Protein AF-A0A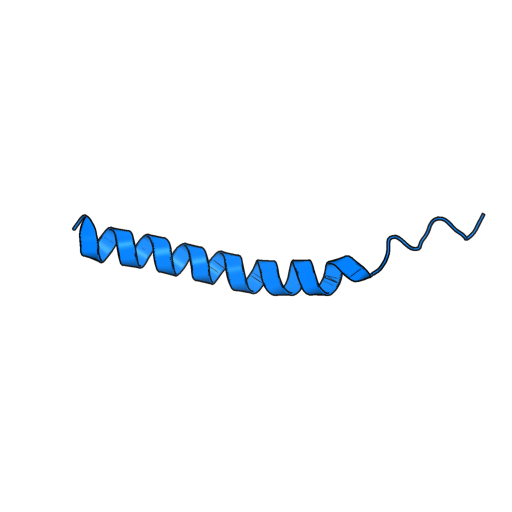AV0LLJ9-F1 (afdb_monomer_lite)

Foldseek 3Di:
DPPPPCPPPVCPVVVVVCVVVVVVVVVVVVVCCVVPPD

Secondary structure (DSSP, 8-state):
--SSS---GGGHHHHHHHHHHHHHHHHHHHHHHHHHH-

Structure (mmCIF, N/CA/C/O backbone):
data_AF-A0AAV0LLJ9-F1
#
_entry.id   AF-A0AAV0LLJ9-F1
#
loop_
_atom_site.group_PDB
_atom_site.id
_atom_site.type_symbol
_atom_site.label_atom_id
_atom_site.label_alt_id
_atom_site.label_comp_id
_atom_site.label_asym_id
_atom_site.label_entity_id
_atom_site.label_seq_id
_atom_site.pdbx_PDB_ins_code
_atom_site.Cartn_x
_atom_site.Cartn_y
_atom_site.Cartn_z
_atom_site.occupancy
_atom_site.B_iso_or_equiv
_atom_site.auth_seq_id
_atom_site.auth_comp_id
_atom_site.auth_asym_id
_atom_site.auth_atom_id
_atom_site.pdbx_PDB_model_num
ATOM 1 N N . MET A 1 1 ? -21.742 9.060 32.461 1.00 55.69 1 MET A N 1
ATOM 2 C CA . MET A 1 1 ? -21.274 9.301 31.078 1.00 55.69 1 MET A CA 1
ATOM 3 C C . MET A 1 1 ? -20.366 8.151 30.670 1.00 55.69 1 MET A C 1
ATOM 5 O O . MET A 1 1 ? -19.172 8.205 30.914 1.00 55.69 1 MET A O 1
ATOM 9 N N . ALA A 1 2 ? -20.951 7.076 30.139 1.00 66.81 2 ALA A N 1
ATOM 10 C CA . ALA A 1 2 ? -20.239 5.861 29.722 1.00 66.81 2 ALA A CA 1
ATOM 11 C C . ALA A 1 2 ? -20.536 5.494 28.252 1.00 66.81 2 ALA A C 1
ATOM 13 O O . ALA A 1 2 ? -20.306 4.369 27.832 1.00 66.81 2 ALA A O 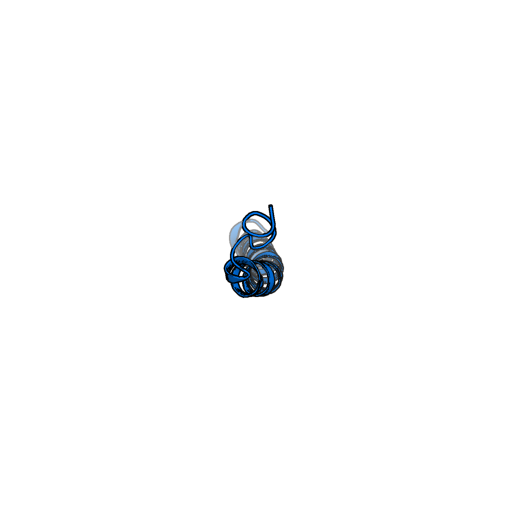1
ATOM 14 N N . GLU A 1 3 ? -21.033 6.450 27.461 1.00 61.38 3 GLU A N 1
ATOM 15 C CA . GLU A 1 3 ? -21.408 6.244 26.053 1.00 61.38 3 GLU A CA 1
ATOM 16 C C . GLU A 1 3 ? -20.378 6.778 25.049 1.00 61.38 3 GLU A C 1
ATOM 18 O O . GLU A 1 3 ? -20.540 6.594 23.851 1.00 61.38 3 GLU A O 1
ATOM 23 N N . TRP A 1 4 ? -19.297 7.423 25.501 1.00 63.97 4 TRP A N 1
ATOM 24 C CA . TRP A 1 4 ? -18.316 8.059 24.604 1.00 63.97 4 TRP A CA 1
ATOM 25 C C . TRP A 1 4 ? -17.003 7.280 24.431 1.00 63.97 4 TRP A C 1
ATOM 27 O O . TRP A 1 4 ? -16.129 7.716 23.692 1.00 63.97 4 TRP A O 1
ATOM 37 N N . SER A 1 5 ? -16.848 6.112 25.063 1.00 65.56 5 SER A N 1
ATOM 38 C CA . SER A 1 5 ? -15.647 5.259 24.924 1.00 65.56 5 SER A CA 1
ATOM 39 C C . SER A 1 5 ? -15.832 4.067 23.985 1.00 65.56 5 SER A C 1
ATOM 41 O O . SER A 1 5 ? -15.154 3.053 24.118 1.00 65.56 5 SER A O 1
ATOM 43 N N . LYS A 1 6 ? -16.719 4.185 22.996 1.00 63.22 6 LYS A N 1
ATOM 44 C CA . LYS A 1 6 ? -16.690 3.302 21.830 1.00 63.22 6 LYS A CA 1
ATOM 45 C C . LYS A 1 6 ? -16.656 4.139 20.562 1.00 63.22 6 LYS A C 1
ATOM 47 O O . LYS A 1 6 ? -17.662 4.300 19.880 1.00 63.22 6 LYS A O 1
ATOM 52 N N . ALA A 1 7 ? -15.473 4.662 20.232 1.00 69.12 7 ALA A N 1
ATOM 53 C CA . ALA A 1 7 ? -15.165 4.797 18.815 1.00 69.12 7 ALA A CA 1
ATOM 54 C C . ALA A 1 7 ? -15.290 3.378 18.248 1.00 69.12 7 ALA A C 1
ATOM 56 O O . ALA A 1 7 ? -14.676 2.479 18.829 1.00 69.12 7 ALA A O 1
ATOM 57 N N . PRO A 1 8 ? -16.128 3.145 17.226 1.00 65.75 8 PRO A N 1
ATOM 58 C CA . PRO A 1 8 ? -16.353 1.802 16.742 1.00 65.75 8 PRO A CA 1
ATOM 59 C C . PRO A 1 8 ? -14.993 1.199 16.407 1.00 65.75 8 PRO A C 1
ATOM 61 O O . PRO A 1 8 ? -14.237 1.718 15.585 1.00 65.75 8 PRO A O 1
ATOM 64 N N . ASP A 1 9 ? -14.711 0.078 17.052 1.00 60.88 9 ASP A N 1
ATOM 65 C CA . ASP A 1 9 ? -13.585 -0.841 16.871 1.00 60.88 9 ASP A CA 1
ATOM 66 C C . ASP A 1 9 ? -13.381 -1.265 15.388 1.00 60.88 9 ASP A C 1
ATOM 68 O O . ASP A 1 9 ? -12.379 -1.866 15.004 1.00 60.88 9 ASP A O 1
ATOM 72 N N . SER A 1 10 ? -14.289 -0.821 14.518 1.00 57.53 10 SER A N 1
ATOM 73 C CA . SER A 1 10 ? -14.355 -0.890 13.059 1.00 57.53 10 SER A CA 1
ATOM 74 C C . SER A 1 10 ? -13.113 -0.403 12.280 1.00 57.53 10 SER A C 1
ATOM 76 O O . SER A 1 10 ? -12.961 -0.740 11.108 1.00 57.53 10 SER A O 1
ATOM 78 N N . SER A 1 11 ? -12.173 0.340 12.882 1.00 63.56 11 SER A N 1
ATOM 79 C CA . SER A 1 11 ? -10.928 0.744 12.191 1.00 63.56 11 SER A CA 1
ATOM 80 C C . SER A 1 11 ? -9.804 -0.307 12.236 1.00 63.56 11 SER A C 1
ATOM 82 O O . SER A 1 11 ? -8.829 -0.137 11.496 1.00 63.56 11 SER A O 1
ATOM 84 N N . SER A 1 12 ? -9.881 -1.355 13.071 1.00 67.38 12 SER A N 1
ATOM 85 C CA . SER A 1 12 ? -8.767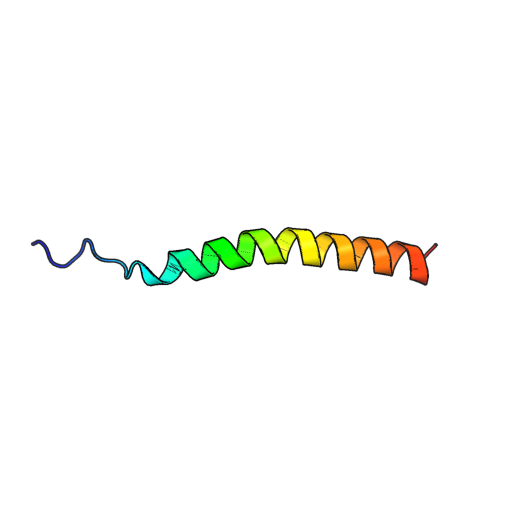 -2.318 13.221 1.00 67.38 12 SER A CA 1
ATOM 86 C C . SER A 1 12 ? -8.438 -3.014 11.900 1.00 67.38 12 SER A C 1
ATOM 88 O O . SER A 1 12 ? -7.303 -2.951 11.433 1.00 67.38 12 SER A O 1
ATOM 90 N N . GLY A 1 13 ? -9.457 -3.541 11.212 1.00 74.62 13 GLY A N 1
ATOM 91 C CA . GLY A 1 13 ? -9.280 -4.201 9.914 1.00 74.62 13 GLY A CA 1
ATOM 92 C C . GLY A 1 13 ? -8.801 -3.262 8.797 1.00 74.62 13 GLY A C 1
ATOM 93 O O . GLY A 1 13 ? -8.094 -3.690 7.885 1.00 74.62 13 GLY A O 1
ATOM 94 N N . LEU A 1 14 ? -9.131 -1.965 8.876 1.00 79.19 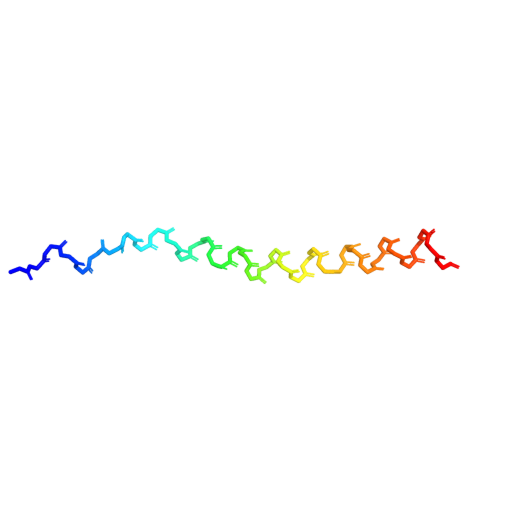14 LEU A N 1
ATOM 95 C CA . LEU A 1 14 ? -8.611 -0.951 7.948 1.00 79.19 14 LEU A CA 1
ATOM 96 C C . LEU A 1 14 ? -7.120 -0.694 8.177 1.00 79.19 14 LEU A C 1
ATOM 98 O O . LEU A 1 14 ? -6.363 -0.585 7.214 1.00 79.19 14 LEU A O 1
ATOM 102 N N . ARG A 1 15 ? -6.686 -0.631 9.440 1.00 81.12 15 ARG A N 1
ATOM 103 C CA . ARG A 1 15 ? -5.269 -0.462 9.783 1.00 81.12 15 ARG A CA 1
ATOM 104 C C . ARG A 1 15 ? -4.468 -1.700 9.401 1.00 81.12 15 ARG A C 1
ATOM 106 O O . ARG A 1 15 ? -3.443 -1.560 8.747 1.00 81.12 15 ARG A O 1
ATOM 113 N N . GLU A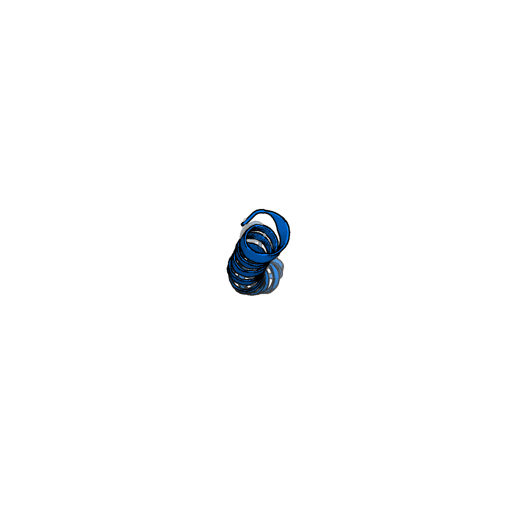 1 16 ? -4.957 -2.893 9.721 1.00 83.19 16 GLU A N 1
ATOM 114 C CA . GLU A 1 16 ? -4.324 -4.168 9.351 1.00 83.19 16 GLU A CA 1
ATOM 115 C C . GLU A 1 16 ? -4.129 -4.301 7.835 1.00 83.19 16 GLU A C 1
ATOM 117 O O . GLU A 1 16 ? -3.043 -4.661 7.381 1.00 83.19 16 GLU A O 1
ATOM 122 N N . ARG A 1 17 ? -5.133 -3.929 7.029 1.00 84.44 17 ARG A N 1
ATOM 123 C CA . ARG A 1 17 ? -4.988 -3.908 5.564 1.00 84.44 17 ARG A CA 1
ATOM 124 C C . ARG A 1 17 ? -4.042 -2.820 5.073 1.00 84.44 17 ARG A C 1
ATOM 126 O O . ARG A 1 17 ? -3.269 -3.083 4.155 1.00 84.44 17 ARG A O 1
ATOM 133 N N . ALA A 1 18 ? -4.059 -1.634 5.677 1.00 87.19 18 ALA A N 1
ATOM 134 C CA . ALA A 1 18 ? -3.145 -0.556 5.306 1.00 87.19 18 ALA A CA 1
ATOM 135 C C . ALA A 1 18 ? -1.674 -0.967 5.497 1.00 87.19 18 ALA A C 1
ATOM 137 O O . ALA A 1 18 ? -0.857 -0.724 4.611 1.00 87.19 18 ALA A O 1
ATOM 138 N N . TRP A 1 19 ? -1.345 -1.670 6.587 1.00 88.12 19 TRP A N 1
ATOM 139 C CA . TRP A 1 19 ? 0.012 -2.175 6.839 1.00 88.12 19 TRP A CA 1
ATOM 140 C C . TRP A 1 19 ? 0.498 -3.193 5.805 1.00 88.12 19 TRP A C 1
ATOM 142 O O . TRP A 1 19 ? 1.699 -3.285 5.581 1.00 88.12 19 TRP A O 1
ATOM 152 N N . VAL A 1 20 ? -0.404 -3.925 5.148 1.00 88.56 20 VAL A N 1
ATOM 153 C CA . VAL A 1 20 ? -0.061 -4.850 4.053 1.00 88.56 20 VAL A CA 1
ATOM 154 C C . VAL A 1 20 ? -0.025 -4.127 2.704 1.00 88.56 20 VAL A C 1
ATOM 156 O O . VAL A 1 20 ? 0.828 -4.403 1.860 1.00 88.56 20 VAL A O 1
ATOM 159 N N . GLN A 1 21 ? -0.926 -3.166 2.499 1.00 91.81 21 GLN A N 1
ATOM 160 C CA . GLN A 1 21 ? -1.061 -2.447 1.236 1.00 91.81 21 GLN A CA 1
ATOM 161 C C . GLN A 1 21 ? 0.079 -1.443 1.003 1.00 91.81 21 GLN A C 1
ATOM 163 O O . GLN A 1 21 ? 0.528 -1.292 -0.132 1.00 91.81 21 GLN A O 1
ATOM 168 N N . ILE A 1 22 ? 0.585 -0.788 2.053 1.00 92.19 22 ILE A N 1
ATOM 169 C CA . ILE A 1 22 ? 1.663 0.212 1.945 1.00 92.19 22 ILE A CA 1
ATOM 170 C C . ILE A 1 22 ? 2.988 -0.413 1.442 1.00 92.19 22 ILE A C 1
ATOM 172 O O . ILE A 1 22 ? 3.553 0.104 0.469 1.00 92.19 22 ILE A O 1
ATOM 176 N N . PRO A 1 23 ? 3.485 -1.537 2.001 1.00 92.44 23 PRO A N 1
ATOM 177 C CA . PRO A 1 23 ? 4.668 -2.221 1.475 1.00 92.44 23 PRO A CA 1
ATOM 178 C C . PRO A 1 23 ? 4.472 -2.750 0.052 1.00 92.44 23 PRO A C 1
ATOM 180 O O . PRO A 1 23 ? 5.393 -2.676 -0.762 1.00 92.44 23 PRO A O 1
ATOM 183 N N . LEU A 1 24 ? 3.280 -3.266 -0.269 1.00 94.19 24 LEU A N 1
ATOM 184 C CA . LEU A 1 24 ? 2.973 -3.788 -1.602 1.00 94.19 24 LEU A CA 1
ATOM 185 C C . LEU A 1 24 ? 3.015 -2.679 -2.662 1.00 94.19 24 LEU A C 1
ATOM 187 O O . LEU A 1 24 ? 3.632 -2.851 -3.711 1.00 94.19 24 LEU A O 1
ATOM 191 N N . LEU A 1 25 ? 2.413 -1.524 -2.363 1.00 93.31 25 LEU A N 1
ATOM 192 C CA . LEU A 1 25 ? 2.417 -0.365 -3.253 1.00 93.31 25 LEU A CA 1
ATOM 193 C C . LEU A 1 25 ? 3.839 0.165 -3.472 1.00 93.31 25 LEU A C 1
ATOM 195 O O . LEU A 1 25 ? 4.218 0.475 -4.598 1.00 93.31 25 LEU A O 1
ATOM 199 N N . THR A 1 26 ? 4.644 0.205 -2.408 1.00 93.38 26 THR A N 1
ATOM 200 C CA . THR A 1 26 ? 6.050 0.627 -2.484 1.00 93.38 26 THR A CA 1
ATOM 201 C C . THR A 1 26 ? 6.857 -0.292 -3.405 1.00 93.38 26 THR A C 1
ATOM 203 O O . THR A 1 26 ? 7.562 0.191 -4.288 1.00 93.38 26 THR A O 1
ATOM 206 N N . ASN A 1 27 ? 6.707 -1.615 -3.266 1.00 94.62 27 ASN A N 1
ATOM 207 C CA . ASN A 1 27 ? 7.376 -2.582 -4.142 1.00 94.62 27 ASN A CA 1
ATOM 208 C C . ASN A 1 27 ? 6.933 -2.446 -5.603 1.00 94.62 27 ASN A C 1
ATOM 210 O O . ASN A 1 27 ? 7.771 -2.484 -6.501 1.00 94.62 27 ASN A O 1
ATOM 214 N N . PHE A 1 28 ? 5.635 -2.249 -5.844 1.00 95.31 28 PHE A N 1
ATOM 215 C CA . PHE A 1 28 ? 5.106 -2.068 -7.194 1.00 95.31 28 PHE A CA 1
ATOM 216 C C . PHE A 1 28 ? 5.691 -0.828 -7.881 1.00 95.31 28 PHE A C 1
ATOM 218 O O . PHE A 1 28 ? 6.123 -0.911 -9.028 1.00 95.31 28 PHE A O 1
ATOM 225 N N . ILE A 1 29 ? 5.764 0.303 -7.171 1.00 95.56 29 ILE A N 1
ATOM 226 C CA . ILE A 1 29 ? 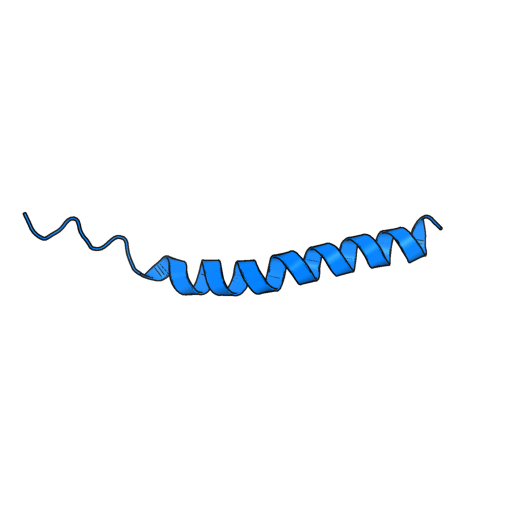6.325 1.551 -7.707 1.00 95.56 29 ILE A CA 1
ATOM 227 C C . ILE A 1 29 ? 7.817 1.393 -8.016 1.00 95.56 29 ILE A C 1
ATOM 229 O O . ILE A 1 29 ? 8.259 1.804 -9.086 1.00 95.56 29 ILE A O 1
ATOM 233 N N . ILE A 1 30 ? 8.591 0.777 -7.116 1.00 95.25 30 ILE A N 1
ATOM 234 C CA . ILE A 1 30 ? 10.032 0.554 -7.321 1.00 95.25 30 ILE A CA 1
ATOM 235 C C . ILE A 1 30 ? 10.272 -0.368 -8.520 1.00 95.25 30 ILE A C 1
ATOM 237 O O . ILE A 1 30 ? 11.101 -0.059 -9.374 1.00 95.25 30 ILE A O 1
ATOM 241 N N . PHE A 1 31 ? 9.531 -1.475 -8.605 1.00 95.44 31 PHE A N 1
ATOM 242 C CA . PHE A 1 31 ? 9.620 -2.406 -9.725 1.00 95.44 31 PHE A CA 1
ATOM 243 C C . PHE A 1 31 ? 9.277 -1.721 -11.049 1.00 95.44 31 PHE A C 1
ATOM 245 O O . PHE A 1 31 ? 10.037 -1.814 -12.009 1.00 95.44 31 PHE A O 1
ATOM 252 N N . PHE A 1 32 ? 8.164 -0.986 -11.088 1.00 95.56 32 PHE A N 1
ATOM 253 C CA . PHE A 1 32 ? 7.748 -0.249 -12.275 1.00 95.56 32 PHE A CA 1
ATOM 254 C C . PHE A 1 32 ? 8.807 0.777 -12.691 1.00 95.56 32 PHE A C 1
ATOM 256 O O . PHE A 1 32 ? 9.195 0.834 -13.851 1.00 95.56 32 PHE A O 1
ATOM 263 N N . HIS A 1 33 ? 9.338 1.545 -11.741 1.00 95.69 33 HIS A N 1
ATOM 264 C CA . HIS A 1 33 ? 10.402 2.501 -12.020 1.00 95.69 33 HIS A CA 1
ATOM 265 C C . HIS A 1 33 ? 11.640 1.816 -12.615 1.00 95.69 33 HIS A C 1
ATOM 267 O O . HIS A 1 33 ? 12.172 2.279 -13.616 1.00 95.69 33 HIS A O 1
ATOM 273 N N . TYR A 1 34 ? 12.070 0.685 -12.055 1.00 95.62 34 TYR A N 1
ATOM 274 C CA . TYR A 1 34 ? 13.234 -0.042 -12.561 1.00 95.62 34 TYR A CA 1
ATOM 275 C C . TYR A 1 34 ? 13.029 -0.605 -13.974 1.00 95.62 34 TYR A C 1
ATOM 277 O O . TYR A 1 34 ? 13.951 -0.579 -14.773 1.00 95.62 34 TYR A O 1
ATOM 285 N N . VAL A 1 35 ? 11.829 -1.097 -14.290 1.00 95.44 35 VAL A N 1
ATOM 286 C CA . VAL A 1 35 ? 11.523 -1.703 -15.598 1.00 95.44 35 VAL A CA 1
ATOM 287 C C . VAL A 1 35 ? 11.332 -0.662 -16.703 1.00 95.44 35 VAL A C 1
ATOM 289 O O . VAL A 1 35 ? 11.623 -0.946 -17.860 1.00 95.44 35 VAL A O 1
ATOM 292 N N . PHE A 1 36 ? 10.791 0.511 -16.372 1.00 92.19 36 PHE A N 1
ATOM 293 C CA . PHE A 1 36 ? 10.405 1.510 -17.373 1.00 92.19 36 PHE A CA 1
ATOM 294 C C . PHE A 1 36 ? 11.377 2.687 -17.501 1.00 92.19 36 PHE A C 1
ATOM 296 O O . PHE A 1 36 ? 11.349 3.365 -18.527 1.00 92.19 36 PHE A O 1
ATOM 303 N N . VAL A 1 37 ? 12.185 2.974 -16.476 1.00 91.00 37 VAL A N 1
ATOM 304 C CA . VAL A 1 37 ? 13.073 4.152 -16.449 1.00 91.00 37 VAL A CA 1
ATOM 305 C C . VAL A 1 37 ? 14.549 3.782 -16.590 1.00 91.00 37 VAL A C 1
ATOM 307 O O . VAL A 1 37 ? 15.307 4.589 -17.128 1.00 91.00 37 VAL A O 1
ATOM 310 N N . LEU A 1 38 ? 14.962 2.612 -16.098 1.00 81.56 38 LEU A N 1
ATOM 311 C CA . LEU A 1 38 ? 16.349 2.141 -16.167 1.00 81.56 38 LEU A CA 1
ATOM 312 C C . LEU A 1 38 ? 16.585 1.306 -17.431 1.00 81.56 38 LEU A C 1
ATOM 314 O O . LEU A 1 38 ? 17.687 1.446 -18.005 1.00 81.56 38 LEU A O 1
#

Organism: NCBI:txid586396

pLDDT: mean 81.79, std 13.59, range [55.69, 95.69]

Sequence (38 aa):
MAEWSKAPDSSSGLRERAWVQIPLLTNFIIFFHYVFVL

Radius of gyration: 18.04 Å; chains: 1; bounding box: 38×14×48 Å